Protein AF-A0A077M1V3-F1 (afdb_monomer)

Nearest PDB structures (foldseek):
  6vqs-assembly1_A-2  TM=7.796E-01  e=2.387E+00  Human immunodeficiency virus 1
  3hpg-assembly2_F  TM=4.812E-01  e=4.596E+00  Visna/maedi virus EV1 KV1772
  4pz9-assembly1_A  TM=3.158E-01  e=3.102E+00  Mycobacterium tuberculosis H37Rv
  4qih-assembly1_A  TM=3.398E-01  e=8.286E+00  Mycobacterium tuberculosis H37Rv

Foldseek 3Di:
DFDWDADPVGIDTDDDDDADPQVCLVPVVNCVVVVNDVPDHHDAPLRVVLVRVVVCLVVVPPAQEEEDEASNVVDPVSVVSCVVSNHHYDYHHDQQDWDQDPVGTDGNVVVVVPDDPVQWDFDFPDQDPVGTDTDTDRDDPPPPDDPDDDDDDDD

Solvent-accessible surface area (backbone atoms only — not comparable to full-atom values): 9740 Å² total; per-residue (Å²): 88,76,43,71,51,75,57,97,92,47,71,45,79,76,45,74,49,86,79,50,58,58,81,46,54,75,34,58,67,62,29,50,77,68,71,45,61,90,85,61,67,65,55,53,71,42,59,52,48,41,54,50,50,52,51,43,52,76,72,62,52,93,67,68,58,47,78,45,54,44,80,42,41,68,38,66,64,40,56,48,51,40,48,74,70,73,31,46,74,50,56,38,58,60,55,79,40,70,43,85,53,98,91,42,76,40,37,46,49,60,54,58,71,69,51,56,78,85,44,50,39,83,41,66,94,49,85,42,101,85,48,61,60,79,41,74,46,72,62,70,78,85,74,66,83,75,90,75,77,78,82,84,84,84,134

Mean predicted aligned error: 9.5 Å

Sequence (155 aa):
MYLTYATRAGHAFIDRALYLPKSWTDDRDRCAAAAVPATVQFATKPALAAAMITRAVQAGTPAAWVAGDEVYGADPTLRATIRAAGLGYVMQVAANRQVPCAAGRQRVDWLAAALPPQAWQHRSAGAGAKGPPPLLLGLDPAGAGTSTRPPRAGR

InterPro domains:
  IPR038721 Transposase IS701-like, DDE domain [PF13546] (3-100)
  IPR039365 Transposase IS701-like [PTHR33627] (10-99)

Radius of gyration: 20.61 Å; Cα contacts (8 Å, |Δi|>4): 176; chains: 1; bounding box: 49×49×64 Å

pLDDT: mean 83.16, std 19.83, range [31.8, 98.12]

Organism: NCBI:txid1194083

Structure (mmCIF, N/CA/C/O backbone):
data_AF-A0A077M1V3-F1
#
_entry.id   AF-A0A077M1V3-F1
#
loop_
_atom_site.group_PDB
_atom_site.id
_atom_site.type_symbol
_atom_site.label_atom_id
_atom_site.label_alt_id
_atom_site.label_comp_id
_atom_site.label_asym_id
_atom_site.label_entity_id
_atom_site.label_seq_id
_atom_site.pdbx_PDB_ins_code
_atom_site.Cartn_x
_atom_site.Cartn_y
_atom_site.Cartn_z
_atom_site.occupancy
_atom_site.B_iso_or_equiv
_atom_site.auth_seq_id
_atom_site.auth_comp_id
_atom_site.auth_asym_id
_atom_site.auth_atom_id
_atom_site.pdbx_PDB_model_num
ATOM 1 N N . MET A 1 1 ? -4.167 -8.228 8.374 1.00 93.06 1 MET A N 1
ATOM 2 C CA . MET A 1 1 ? -3.188 -7.233 7.891 1.00 93.06 1 MET A CA 1
ATOM 3 C C . MET A 1 1 ? -3.301 -5.982 8.734 1.00 93.06 1 MET A C 1
ATOM 5 O O . MET A 1 1 ? -4.386 -5.700 9.232 1.00 93.06 1 MET A O 1
ATOM 9 N N . TYR A 1 2 ? -2.193 -5.274 8.907 1.00 95.19 2 TYR A N 1
ATOM 10 C CA . TYR A 1 2 ? -2.097 -4.102 9.770 1.00 95.19 2 TYR A CA 1
ATOM 11 C C . TYR A 1 2 ? -1.542 -2.922 8.980 1.00 95.19 2 TYR A C 1
ATOM 13 O O . TYR A 1 2 ? -0.739 -3.125 8.069 1.00 95.19 2 TYR A O 1
ATOM 21 N N . LEU A 1 3 ? -1.968 -1.715 9.343 1.00 97.06 3 LEU A N 1
ATOM 22 C CA . LEU A 1 3 ? -1.345 -0.469 8.914 1.00 97.06 3 LEU A CA 1
ATOM 23 C C . LEU A 1 3 ? -0.632 0.132 10.119 1.00 97.06 3 LEU A C 1
ATOM 25 O O . LEU A 1 3 ? -1.230 0.334 11.178 1.00 97.06 3 LEU A O 1
ATOM 29 N N . THR A 1 4 ? 0.650 0.408 9.932 1.00 96.69 4 THR A N 1
ATOM 30 C CA . THR A 1 4 ? 1.524 0.941 10.971 1.00 96.69 4 THR A CA 1
ATOM 31 C C . THR A 1 4 ? 1.914 2.362 10.608 1.00 96.69 4 THR A C 1
ATOM 33 O O . THR A 1 4 ? 2.399 2.608 9.505 1.0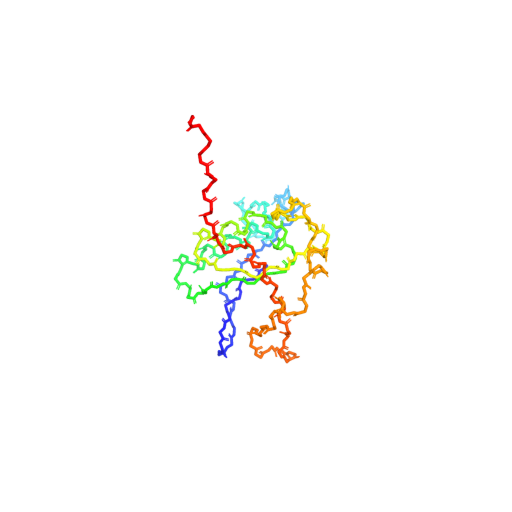0 96.69 4 THR A O 1
ATOM 36 N N . TYR A 1 5 ? 1.733 3.288 11.544 1.00 95.75 5 TYR A N 1
ATOM 37 C CA . TYR A 1 5 ? 2.271 4.636 11.444 1.00 95.75 5 TYR A CA 1
ATOM 38 C C . TYR A 1 5 ? 3.629 4.686 12.135 1.00 95.75 5 TYR A C 1
ATOM 40 O O . TYR A 1 5 ? 3.756 4.251 13.280 1.00 95.75 5 TYR A O 1
ATOM 48 N N . ALA A 1 6 ? 4.645 5.184 11.435 1.00 92.44 6 ALA A N 1
ATOM 49 C CA . ALA A 1 6 ? 6.018 5.234 11.919 1.00 92.44 6 ALA A CA 1
ATOM 50 C C . ALA A 1 6 ? 6.524 6.678 11.965 1.00 92.44 6 ALA A C 1
ATOM 52 O O . ALA A 1 6 ? 6.318 7.462 11.040 1.00 92.44 6 ALA A O 1
ATOM 53 N N . THR A 1 7 ? 7.219 7.009 13.047 1.00 89.69 7 THR A N 1
ATOM 54 C CA . THR A 1 7 ? 7.869 8.299 13.284 1.00 89.69 7 THR A CA 1
ATOM 55 C C . THR A 1 7 ? 9.275 8.067 13.835 1.00 89.69 7 THR A C 1
ATOM 57 O O . THR A 1 7 ? 9.669 6.937 14.122 1.00 89.69 7 THR A O 1
ATOM 60 N N . ARG A 1 8 ? 10.033 9.145 14.062 1.00 85.69 8 ARG A N 1
ATOM 61 C CA . ARG A 1 8 ? 11.330 9.052 14.752 1.00 85.69 8 ARG A CA 1
ATOM 62 C C . ARG A 1 8 ? 11.222 8.533 16.190 1.00 85.69 8 ARG A C 1
ATOM 64 O O . ARG A 1 8 ? 12.190 7.979 16.689 1.00 85.69 8 ARG A O 1
ATOM 71 N N . ALA A 1 9 ? 10.073 8.713 16.842 1.00 88.25 9 ALA A N 1
ATOM 72 C CA . ALA A 1 9 ? 9.856 8.284 18.222 1.00 88.25 9 ALA A CA 1
ATOM 73 C C . ALA A 1 9 ? 9.452 6.803 18.338 1.00 88.25 9 ALA A C 1
ATOM 75 O O . ALA A 1 9 ? 9.448 6.256 19.435 1.00 88.25 9 ALA A O 1
ATOM 76 N N . GLY A 1 10 ? 9.098 6.151 17.227 1.00 89.75 10 GLY A N 1
ATOM 77 C CA . GLY A 1 10 ? 8.625 4.772 17.227 1.00 89.75 10 GLY A CA 1
ATOM 78 C C . GLY A 1 10 ? 7.498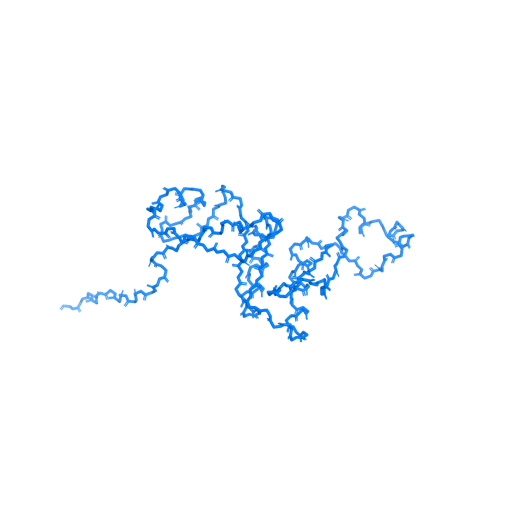 4.548 16.230 1.00 89.75 10 GLY A C 1
ATOM 79 O O . GLY A 1 10 ? 7.320 5.312 15.280 1.00 89.75 10 GLY A O 1
ATOM 80 N N . HIS A 1 11 ? 6.736 3.482 16.444 1.00 92.88 11 HIS A N 1
ATOM 81 C CA . 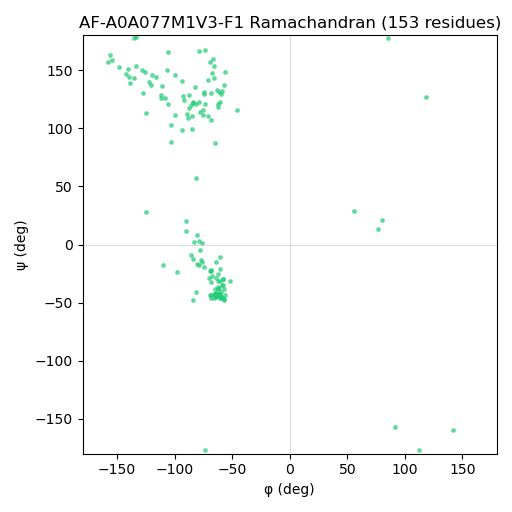HIS A 1 11 ? 5.673 3.059 15.543 1.00 92.88 11 HIS A CA 1
ATOM 82 C C . HIS A 1 11 ? 4.445 2.563 16.307 1.00 92.88 11 HIS A C 1
ATOM 84 O O . HIS A 1 11 ? 4.567 2.035 17.410 1.00 92.88 11 HIS A O 1
ATOM 90 N N . ALA A 1 12 ? 3.267 2.718 15.706 1.00 94.81 12 ALA A N 1
ATOM 91 C CA . ALA A 1 12 ? 1.997 2.277 16.274 1.00 94.81 12 ALA A CA 1
ATOM 92 C C . ALA A 1 12 ? 1.095 1.669 15.196 1.00 94.81 12 ALA A C 1
ATOM 94 O O . ALA A 1 12 ? 1.066 2.141 14.057 1.00 94.81 12 ALA A O 1
ATOM 95 N N . PHE A 1 13 ? 0.334 0.635 15.557 1.00 96.38 13 PHE A N 1
ATOM 96 C CA . PHE A 1 13 ? -0.739 0.125 14.706 1.00 96.38 13 PHE A CA 1
ATOM 97 C C . PHE A 1 13 ? -1.911 1.101 14.737 1.00 96.38 13 PHE A C 1
ATOM 99 O O . PHE A 1 13 ? -2.461 1.366 15.804 1.00 96.38 13 PHE A O 1
ATOM 106 N N . ILE A 1 14 ? -2.287 1.622 13.573 1.00 96.94 14 ILE A N 1
ATOM 107 C CA . ILE A 1 14 ? -3.363 2.616 13.448 1.00 96.94 14 ILE A CA 1
ATOM 108 C C . ILE A 1 14 ? -4.612 2.057 12.765 1.00 96.94 14 ILE A C 1
ATOM 110 O O . ILE A 1 14 ? -5.686 2.632 12.890 1.00 96.94 14 ILE A O 1
ATOM 114 N N . ASP A 1 15 ? -4.493 0.932 12.056 1.00 97.69 15 ASP A N 1
ATOM 115 C CA . ASP A 1 15 ? -5.630 0.258 11.428 1.00 97.69 15 ASP A CA 1
ATOM 116 C C . ASP A 1 15 ? -5.340 -1.246 11.260 1.00 97.69 15 ASP A C 1
ATOM 118 O O . ASP A 1 15 ? -4.184 -1.695 11.235 1.00 97.69 15 ASP A O 1
ATOM 122 N N . ARG A 1 16 ? -6.399 -2.042 11.112 1.00 96.56 16 ARG A N 1
ATOM 123 C CA . ARG A 1 16 ? -6.349 -3.475 10.817 1.00 96.56 16 ARG A CA 1
ATOM 124 C C . ARG A 1 16 ? -7.467 -3.878 9.858 1.00 96.56 16 ARG A C 1
ATOM 126 O O . ARG A 1 16 ? -8.594 -3.408 9.953 1.00 96.56 16 ARG A O 1
ATOM 133 N N . ALA A 1 17 ? -7.182 -4.851 9.005 1.00 95.44 17 ALA A N 1
ATOM 134 C CA . ALA A 1 17 ? -8.199 -5.548 8.224 1.00 95.44 17 ALA A CA 1
ATOM 135 C C . ALA A 1 17 ? -7.956 -7.057 8.259 1.00 95.44 17 ALA A C 1
ATOM 137 O O . ALA A 1 17 ? -6.810 -7.519 8.239 1.00 95.44 17 ALA A O 1
ATOM 138 N N . LEU A 1 18 ? -9.029 -7.843 8.307 1.00 94.38 18 LEU A N 1
ATOM 139 C CA . LEU A 1 18 ? -8.938 -9.289 8.153 1.00 94.38 18 LEU A CA 1
ATOM 140 C C . LEU A 1 18 ? -8.929 -9.616 6.659 1.00 94.38 18 LEU A C 1
ATOM 142 O O . LEU A 1 18 ? -9.853 -9.253 5.940 1.00 94.38 18 LEU A O 1
ATOM 146 N N . TYR A 1 19 ? -7.882 -10.295 6.195 1.00 94.75 19 TYR A N 1
ATOM 147 C CA . TYR A 1 19 ? -7.887 -10.871 4.855 1.00 94.75 19 TYR A CA 1
ATOM 148 C C . TYR A 1 19 ? -8.549 -12.243 4.930 1.00 94.75 19 TYR A C 1
ATOM 150 O O . TYR A 1 19 ? -8.053 -13.119 5.640 1.00 94.75 19 TYR A O 1
ATOM 158 N N . LEU A 1 20 ? -9.640 -12.418 4.190 1.00 96.19 20 LEU A N 1
ATOM 159 C CA . LEU A 1 20 ? -10.298 -13.704 4.008 1.00 96.19 20 LEU A CA 1
ATOM 160 C C . LEU A 1 20 ? -10.127 -14.141 2.552 1.00 96.19 20 LEU A C 1
ATOM 162 O O . LEU A 1 20 ? -10.455 -13.366 1.651 1.00 96.19 20 LEU A O 1
ATOM 166 N N . PRO A 1 21 ? -9.603 -15.351 2.292 1.00 94.75 21 PRO A N 1
ATOM 167 C CA . PRO A 1 21 ? -9.566 -15.883 0.940 1.00 94.75 21 PRO A CA 1
ATOM 168 C C . PRO A 1 21 ? -10.990 -16.162 0.449 1.00 94.75 21 PRO A C 1
ATOM 170 O O . PRO A 1 21 ? -11.911 -16.357 1.241 1.00 94.75 21 PRO A O 1
ATOM 173 N N . LYS A 1 22 ? -11.157 -16.240 -0.871 1.00 94.94 22 LYS A N 1
ATOM 174 C CA . LYS A 1 22 ? -12.471 -16.437 -1.490 1.00 94.94 22 LYS A CA 1
ATOM 175 C C . LYS A 1 22 ? -13.190 -17.703 -0.998 1.00 94.94 22 LYS A C 1
ATOM 177 O O . LYS A 1 22 ? -14.374 -17.654 -0.702 1.00 94.94 22 LYS A O 1
ATOM 182 N N . SER A 1 23 ? -12.448 -18.790 -0.781 1.00 95.75 23 SER A N 1
ATOM 183 C CA . SER A 1 23 ? -12.983 -20.041 -0.223 1.00 95.75 23 SER A CA 1
ATOM 184 C C . SER A 1 23 ? -13.595 -19.909 1.175 1.00 95.75 23 SER A C 1
ATOM 186 O O . SER A 1 23 ? -14.374 -20.766 1.567 1.00 95.75 23 SER A O 1
ATOM 188 N N . TRP A 1 24 ? -13.245 -18.868 1.937 1.00 96.06 24 TRP A N 1
ATOM 189 C CA . TRP A 1 24 ? -13.920 -18.553 3.196 1.00 96.06 24 TRP A CA 1
ATOM 190 C C . TRP A 1 24 ? -15.185 -17.740 2.958 1.00 96.06 24 TRP A C 1
ATOM 192 O O . TRP A 1 24 ? -16.223 -18.059 3.513 1.00 96.06 24 TRP A O 1
ATOM 202 N N . THR A 1 25 ? -15.110 -16.688 2.144 1.00 94.62 25 THR A N 1
ATOM 203 C CA . THR A 1 25 ? -16.257 -15.794 1.922 1.00 94.62 25 THR A CA 1
ATOM 204 C C . THR A 1 25 ? -17.388 -16.444 1.130 1.00 94.62 25 THR A C 1
ATOM 206 O O . THR A 1 25 ? -18.527 -15.995 1.252 1.00 94.62 25 THR A O 1
ATOM 209 N N . ASP A 1 26 ? -17.075 -17.482 0.350 1.00 95.62 26 ASP A N 1
ATOM 210 C CA . ASP A 1 26 ? -18.044 -18.305 -0.379 1.00 95.62 26 ASP A CA 1
ATOM 211 C C . ASP A 1 26 ? -18.729 -19.345 0.542 1.00 95.62 26 ASP A C 1
ATOM 213 O O . ASP A 1 26 ? -19.801 -19.841 0.209 1.00 95.62 26 ASP A O 1
ATOM 217 N N . ASP A 1 27 ? -18.164 -19.632 1.723 1.00 96.50 27 ASP A N 1
ATOM 218 C CA . ASP A 1 27 ? -18.735 -20.516 2.749 1.00 96.50 27 ASP A CA 1
ATOM 219 C C . ASP A 1 27 ? -19.336 -19.677 3.890 1.00 96.50 27 ASP A C 1
ATOM 221 O O . ASP A 1 27 ? -18.681 -19.310 4.876 1.00 96.50 27 ASP A O 1
ATOM 225 N N . ARG A 1 28 ? -20.612 -19.309 3.727 1.00 94.56 28 ARG A N 1
ATOM 226 C CA . ARG A 1 28 ? -21.282 -18.391 4.656 1.00 94.56 28 ARG A CA 1
ATOM 227 C C . ARG A 1 28 ? -21.519 -18.986 6.035 1.00 94.56 28 ARG A C 1
ATOM 229 O O . ARG A 1 28 ? -21.437 -18.229 7.004 1.00 94.56 28 ARG A O 1
ATOM 236 N N . ASP A 1 29 ? -21.741 -20.290 6.126 1.00 96.56 29 ASP A N 1
ATOM 237 C CA . ASP A 1 29 ? -21.954 -20.977 7.399 1.00 96.56 29 ASP A CA 1
ATOM 238 C C . ASP A 1 29 ? -20.661 -20.997 8.213 1.00 96.56 29 ASP A C 1
ATOM 240 O O . ASP A 1 29 ? -20.656 -20.639 9.395 1.00 96.56 29 ASP A O 1
ATOM 244 N N . ARG A 1 30 ? -19.525 -21.281 7.565 1.00 96.50 30 ARG A N 1
ATOM 245 C CA . ARG A 1 30 ? -18.205 -21.169 8.194 1.00 96.50 30 ARG A CA 1
ATOM 246 C C . ARG A 1 30 ? -17.891 -19.744 8.638 1.00 96.50 30 ARG A C 1
ATOM 248 O O . ARG A 1 30 ? -17.356 -19.545 9.730 1.00 96.50 30 ARG A O 1
ATOM 255 N N . CYS A 1 31 ? -18.207 -18.744 7.816 1.00 96.50 31 CYS A N 1
ATOM 256 C CA . CYS A 1 31 ? -18.054 -17.341 8.200 1.00 96.50 31 CYS A CA 1
ATOM 257 C C . CYS A 1 31 ? -18.899 -16.998 9.433 1.00 96.50 31 CYS A C 1
ATOM 259 O O . CYS A 1 31 ? -18.377 -16.383 10.362 1.00 96.50 31 CYS A O 1
ATOM 261 N N . ALA A 1 32 ? -20.168 -17.412 9.464 1.00 95.50 32 ALA A N 1
ATOM 262 C CA . ALA A 1 32 ? -21.061 -17.175 10.594 1.00 95.50 32 ALA A CA 1
ATOM 263 C C . ALA A 1 32 ? -20.551 -17.855 11.874 1.00 95.50 32 ALA A C 1
ATOM 265 O O . ALA A 1 32 ? -20.492 -17.209 12.920 1.00 95.50 32 ALA A O 1
ATOM 266 N N . ALA A 1 33 ? -20.0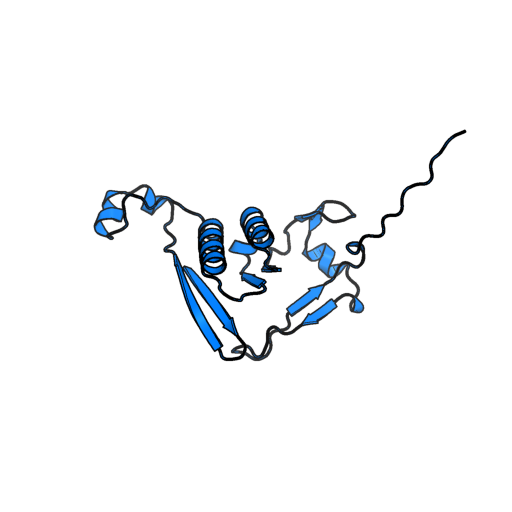83 -19.104 11.778 1.00 97.12 33 ALA A N 1
ATOM 267 C CA . ALA A 1 33 ? -19.474 -19.828 12.896 1.00 97.12 33 ALA A CA 1
ATOM 268 C C . ALA A 1 33 ? -18.219 -19.122 13.449 1.00 97.12 33 ALA A C 1
ATOM 270 O O . ALA A 1 33 ? -17.950 -19.176 14.646 1.00 97.12 33 ALA A O 1
ATOM 271 N N . ALA A 1 34 ? -17.474 -18.415 12.595 1.00 96.00 34 ALA A N 1
ATOM 272 C CA . ALA A 1 34 ? -16.326 -17.592 12.978 1.00 96.00 34 ALA A CA 1
ATOM 273 C C . ALA A 1 34 ? -16.688 -16.126 13.307 1.00 96.00 34 ALA A C 1
ATOM 275 O O . ALA A 1 34 ? -15.791 -15.285 13.397 1.00 96.00 34 ALA A O 1
ATOM 276 N N . ALA A 1 35 ? -17.979 -15.802 13.454 1.00 95.88 35 ALA A N 1
ATOM 277 C CA . ALA A 1 35 ? -18.497 -14.455 13.708 1.00 95.88 35 ALA A CA 1
ATOM 278 C C . ALA A 1 35 ? -18.076 -13.396 12.663 1.00 95.88 35 ALA A C 1
ATOM 280 O O . ALA A 1 35 ? -17.972 -12.203 12.962 1.00 95.88 35 ALA A O 1
ATOM 281 N N . VAL A 1 36 ? -17.846 -13.813 11.416 1.00 95.50 36 VAL A N 1
ATOM 282 C CA . VAL A 1 36 ? -17.581 -12.908 10.292 1.00 95.50 36 VAL A CA 1
ATOM 283 C C . VAL A 1 36 ? -18.910 -12.314 9.802 1.00 95.50 36 VAL A C 1
ATOM 285 O O . VAL A 1 36 ? -19.790 -13.072 9.383 1.00 95.50 36 VAL A O 1
ATOM 288 N N . PRO A 1 37 ? -19.068 -10.975 9.777 1.00 94.75 37 PRO A N 1
ATOM 289 C CA . PRO A 1 37 ? -20.310 -10.344 9.337 1.00 94.75 37 PRO A CA 1
ATOM 290 C C . PRO A 1 37 ? -20.741 -10.750 7.917 1.00 94.75 37 PRO A C 1
ATOM 292 O O . PRO A 1 37 ? -19.912 -10.976 7.030 1.00 94.75 37 PRO A O 1
ATOM 295 N N . ALA A 1 38 ? -22.057 -10.787 7.680 1.00 93.44 38 ALA A N 1
ATOM 296 C CA . ALA A 1 38 ? -22.663 -11.085 6.373 1.00 93.44 38 ALA A CA 1
ATOM 297 C C . ALA A 1 38 ? -22.215 -10.124 5.259 1.00 93.44 38 ALA A C 1
ATOM 299 O O . ALA A 1 38 ? -22.122 -10.509 4.098 1.00 93.44 38 ALA A O 1
ATOM 300 N N . THR A 1 39 ? -21.889 -8.887 5.627 1.00 93.44 39 THR A N 1
ATOM 301 C CA . THR A 1 39 ? -21.448 -7.830 4.712 1.00 93.44 39 THR A CA 1
ATOM 302 C C . THR A 1 39 ? -19.998 -7.980 4.253 1.00 93.44 39 THR A C 1
ATOM 304 O O . THR A 1 39 ? -19.593 -7.314 3.302 1.00 93.44 39 THR A O 1
ATOM 307 N N . VAL A 1 40 ? -19.197 -8.837 4.900 1.00 93.88 40 VAL A N 1
ATOM 308 C CA . VAL A 1 40 ? -17.805 -9.059 4.499 1.00 93.88 40 VAL A CA 1
ATOM 309 C C . VAL A 1 40 ? -17.771 -9.911 3.234 1.00 93.88 40 VAL A C 1
ATOM 311 O O . VAL A 1 40 ? -18.155 -11.083 3.248 1.00 93.88 40 VAL A O 1
ATOM 314 N N . GLN A 1 41 ? -17.271 -9.307 2.159 1.00 94.38 41 GLN A N 1
ATOM 315 C CA . GLN A 1 41 ? -17.004 -9.943 0.872 1.00 94.38 41 GLN A CA 1
ATOM 316 C C . GLN A 1 41 ? -15.500 -10.151 0.667 1.00 94.38 41 GLN A C 1
ATOM 318 O O . GLN A 1 41 ? -14.670 -9.576 1.377 1.00 94.38 41 GLN A O 1
ATOM 323 N N . PHE A 1 42 ? -15.144 -10.972 -0.323 1.00 96.50 42 PHE A N 1
ATOM 324 C CA . PHE A 1 42 ? -13.750 -11.144 -0.716 1.00 96.50 42 PHE A CA 1
ATOM 325 C C . PHE A 1 42 ? -13.137 -9.803 -1.137 1.00 96.50 42 PHE A C 1
ATOM 327 O O . PHE A 1 42 ? -13.684 -9.089 -1.975 1.00 96.50 42 PHE A O 1
ATOM 334 N N . ALA A 1 43 ? -11.956 -9.507 -0.602 1.00 96.62 43 ALA A N 1
ATOM 335 C CA . ALA A 1 43 ? -11.144 -8.372 -1.006 1.00 96.62 43 ALA A CA 1
ATOM 336 C C . ALA A 1 43 ? -9.674 -8.789 -1.066 1.00 96.62 43 ALA A C 1
ATOM 338 O O . ALA A 1 43 ? -9.168 -9.506 -0.197 1.00 96.62 43 ALA A O 1
ATOM 339 N N . THR A 1 44 ? -8.966 -8.323 -2.093 1.00 96.25 44 THR A N 1
ATOM 340 C CA . THR A 1 44 ? -7.526 -8.563 -2.214 1.00 96.25 44 THR A CA 1
ATOM 341 C C . THR A 1 44 ? -6.764 -7.776 -1.144 1.00 96.25 44 THR A C 1
ATOM 343 O O . THR A 1 44 ? -7.237 -6.753 -0.644 1.00 96.25 44 THR A O 1
ATOM 346 N N . LYS A 1 45 ? -5.546 -8.215 -0.800 1.00 95.31 45 LYS A N 1
ATOM 347 C CA . LYS A 1 45 ? -4.689 -7.471 0.140 1.00 95.31 45 LYS A CA 1
ATOM 348 C C . LYS A 1 45 ? -4.443 -6.017 -0.310 1.00 95.31 45 LYS A C 1
ATOM 350 O O . LYS A 1 45 ? -4.576 -5.138 0.539 1.00 95.31 45 LYS A O 1
ATOM 355 N N . PRO A 1 46 ? -4.163 -5.714 -1.597 1.00 96.81 46 PRO A N 1
ATOM 356 C CA . PRO A 1 46 ? -4.049 -4.327 -2.051 1.00 96.81 46 PRO A CA 1
ATOM 357 C C . PRO A 1 46 ? -5.339 -3.515 -1.908 1.00 96.81 46 PRO A C 1
ATOM 359 O O . PRO A 1 46 ? -5.271 -2.360 -1.497 1.00 96.81 46 PRO A O 1
ATOM 362 N N . ALA A 1 47 ? -6.509 -4.109 -2.170 1.00 97.25 47 ALA A N 1
ATOM 363 C CA . ALA A 1 47 ? -7.790 -3.421 -1.990 1.00 97.25 47 ALA A CA 1
ATOM 364 C C . ALA A 1 47 ? -8.049 -3.078 -0.513 1.00 97.25 47 ALA A C 1
ATOM 366 O O . ALA A 1 47 ? -8.447 -1.959 -0.187 1.00 97.25 47 ALA A O 1
ATOM 367 N N . LEU A 1 48 ? -7.753 -4.012 0.395 1.00 97.44 48 LEU A N 1
ATOM 368 C CA . LEU A 1 48 ? -7.831 -3.767 1.834 1.00 97.44 48 LEU A CA 1
ATOM 369 C C . LEU A 1 48 ? -6.825 -2.694 2.286 1.00 97.44 48 LEU A C 1
ATOM 371 O O . LEU A 1 48 ? -7.195 -1.814 3.060 1.00 97.44 48 LEU A O 1
ATOM 375 N N . ALA A 1 49 ? -5.588 -2.717 1.775 1.00 97.44 49 ALA A N 1
ATOM 376 C CA . ALA A 1 49 ? -4.587 -1.684 2.061 1.00 97.44 49 ALA A CA 1
ATOM 377 C C . ALA A 1 49 ? -5.052 -0.299 1.598 1.00 97.44 49 ALA A C 1
ATOM 379 O O . ALA A 1 49 ? -4.950 0.657 2.363 1.00 97.44 49 ALA A O 1
ATOM 380 N N . ALA A 1 50 ? -5.601 -0.196 0.383 1.00 97.81 50 ALA A N 1
ATOM 381 C CA . ALA A 1 50 ? -6.139 1.050 -0.151 1.00 97.81 50 ALA A CA 1
ATOM 382 C C . ALA A 1 50 ? -7.221 1.619 0.777 1.00 97.81 50 ALA A C 1
ATOM 384 O O . ALA A 1 50 ? -7.136 2.777 1.176 1.00 97.81 50 ALA A O 1
ATOM 385 N N . ALA A 1 51 ? -8.173 0.783 1.207 1.00 97.56 51 ALA A N 1
ATOM 386 C CA . ALA A 1 51 ? -9.227 1.196 2.128 1.00 97.56 51 ALA A CA 1
ATOM 387 C C . ALA A 1 51 ? -8.681 1.663 3.491 1.00 97.56 51 ALA A C 1
ATOM 389 O O . ALA A 1 51 ? -9.142 2.672 4.020 1.00 97.56 51 ALA A O 1
ATOM 390 N N . MET A 1 52 ? -7.696 0.956 4.055 1.00 98.12 52 MET A N 1
ATOM 391 C CA . MET A 1 52 ? -7.054 1.337 5.322 1.00 98.12 52 MET A CA 1
ATOM 392 C C . MET A 1 52 ? -6.307 2.672 5.207 1.00 98.12 52 MET A C 1
ATOM 394 O O . MET A 1 52 ? -6.442 3.534 6.071 1.00 98.12 52 MET A O 1
ATOM 398 N N . ILE A 1 53 ? -5.556 2.879 4.121 1.00 97.81 53 ILE A N 1
ATOM 399 C CA . ILE A 1 53 ? -4.835 4.136 3.867 1.00 97.81 53 ILE A CA 1
ATOM 400 C C . ILE A 1 53 ? -5.822 5.292 3.698 1.00 97.81 53 ILE A C 1
ATOM 402 O O . ILE A 1 53 ? -5.634 6.343 4.305 1.00 97.81 53 ILE A O 1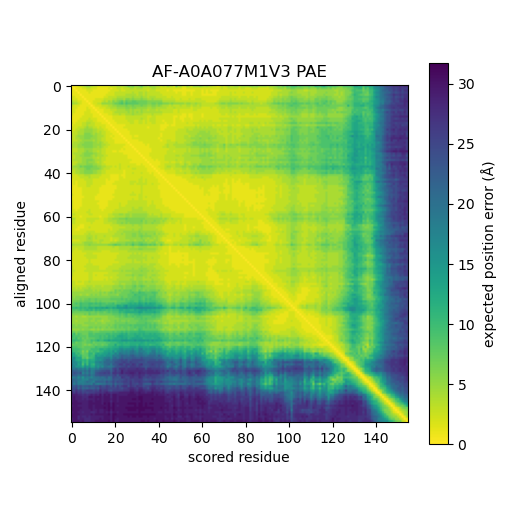
ATOM 406 N N . THR A 1 54 ? -6.898 5.100 2.929 1.00 97.81 54 THR A N 1
ATOM 407 C CA . THR A 1 54 ? -7.940 6.121 2.761 1.00 97.81 54 THR A CA 1
ATOM 408 C C . THR A 1 54 ? -8.547 6.524 4.102 1.00 97.81 54 THR A C 1
ATOM 410 O O . THR A 1 54 ? -8.636 7.719 4.376 1.00 97.81 54 THR A O 1
ATOM 413 N N . ARG A 1 55 ? -8.892 5.560 4.969 1.00 98.06 55 ARG A N 1
ATOM 414 C CA . ARG A 1 55 ? -9.406 5.865 6.314 1.00 98.06 55 ARG A CA 1
ATOM 415 C C . ARG A 1 55 ? -8.393 6.629 7.161 1.00 98.06 55 ARG A C 1
ATOM 417 O O . ARG A 1 55 ? -8.764 7.610 7.795 1.00 98.06 55 ARG A O 1
ATOM 424 N N . ALA A 1 56 ? -7.124 6.220 7.150 1.00 97.69 56 ALA A N 1
ATOM 425 C CA . ALA A 1 56 ? -6.074 6.897 7.909 1.00 97.69 56 ALA A CA 1
ATOM 426 C C . ALA A 1 56 ? -5.889 8.359 7.467 1.00 97.69 56 ALA A C 1
ATOM 428 O O . ALA A 1 56 ? -5.772 9.248 8.314 1.00 97.69 56 ALA A O 1
ATOM 429 N N . VAL A 1 57 ? -5.911 8.619 6.156 1.00 97.31 57 VAL A N 1
ATOM 430 C CA . VAL A 1 57 ? -5.825 9.977 5.596 1.00 97.31 57 VAL A CA 1
ATOM 431 C C . VAL A 1 57 ? -7.056 10.802 5.963 1.00 97.31 57 VAL A C 1
ATOM 433 O O . VAL A 1 57 ? -6.916 11.929 6.427 1.00 97.31 57 VAL A O 1
ATOM 436 N N . GLN A 1 58 ? -8.258 10.237 5.825 1.00 97.50 58 GLN A N 1
ATOM 437 C CA . GLN A 1 58 ? -9.508 10.906 6.207 1.00 97.50 58 GLN A CA 1
ATOM 438 C C . GLN A 1 58 ? -9.571 11.226 7.706 1.00 97.50 58 GLN A C 1
ATOM 440 O O . GLN A 1 58 ? -10.142 12.242 8.089 1.00 97.50 58 GLN A O 1
ATOM 445 N N . ALA A 1 59 ? -8.949 10.398 8.547 1.00 97.31 59 ALA A N 1
ATOM 446 C CA . ALA A 1 59 ? -8.806 10.642 9.979 1.00 97.31 59 ALA A CA 1
ATOM 447 C C . ALA A 1 59 ? -7.727 11.692 10.326 1.00 97.31 59 ALA A C 1
ATOM 449 O O . ALA A 1 59 ? -7.491 11.952 11.503 1.00 97.31 59 ALA A O 1
ATOM 450 N N . GLY A 1 60 ? -7.056 12.288 9.333 1.00 97.00 60 GLY A N 1
ATOM 451 C CA . GLY A 1 60 ? -6.048 13.328 9.545 1.00 97.00 60 GLY A CA 1
ATOM 452 C C . GLY A 1 60 ? -4.675 12.799 9.963 1.00 97.00 60 GLY A C 1
ATOM 453 O O . GLY A 1 60 ? -3.892 13.547 10.546 1.00 97.00 60 GLY A O 1
ATOM 454 N N . THR A 1 61 ? -4.360 11.526 9.690 1.00 96.50 61 THR A N 1
ATOM 455 C CA . THR A 1 61 ? -3.036 10.969 10.015 1.00 96.50 61 THR A CA 1
ATOM 456 C C . THR A 1 61 ? -1.945 11.751 9.269 1.00 96.50 61 THR A C 1
ATOM 458 O O . THR A 1 61 ? -1.968 11.771 8.036 1.00 96.50 61 THR A O 1
ATOM 461 N N . PRO A 1 62 ? -0.956 12.352 9.963 1.00 95.19 62 PRO A N 1
ATOM 462 C CA . PRO A 1 62 ? 0.038 13.230 9.344 1.00 95.19 62 PRO A CA 1
ATOM 463 C C . PRO A 1 62 ? 1.180 12.443 8.674 1.00 95.19 62 PRO A C 1
ATOM 465 O O . PRO A 1 62 ? 2.355 12.605 8.999 1.00 95.19 62 PRO A O 1
ATOM 468 N N . ALA A 1 63 ? 0.839 11.565 7.731 1.00 93.69 63 ALA A N 1
ATOM 469 C CA . ALA A 1 63 ? 1.798 10.808 6.932 1.00 93.69 63 ALA A CA 1
ATOM 470 C C . ALA A 1 63 ? 2.110 11.532 5.614 1.00 93.69 63 ALA A C 1
ATOM 472 O O . ALA A 1 63 ? 1.216 12.066 4.970 1.00 93.69 63 ALA A O 1
ATOM 473 N N . ALA A 1 64 ? 3.375 11.505 5.184 1.00 92.50 64 ALA A N 1
ATOM 474 C CA . ALA A 1 64 ? 3.792 12.044 3.884 1.00 92.50 64 ALA A CA 1
ATOM 475 C C . ALA A 1 64 ? 3.927 10.960 2.800 1.00 92.50 64 ALA A C 1
ATOM 477 O O . ALA A 1 64 ? 3.864 11.248 1.605 1.00 92.50 64 ALA A O 1
ATOM 478 N N . TRP A 1 65 ? 4.145 9.705 3.201 1.00 94.88 65 TRP A N 1
ATOM 479 C CA . TRP A 1 65 ? 4.331 8.587 2.283 1.00 94.88 65 TRP A CA 1
ATOM 480 C C . TRP A 1 65 ? 3.974 7.247 2.931 1.00 94.88 65 TRP A C 1
ATOM 482 O O . TRP A 1 65 ? 3.898 7.135 4.154 1.00 94.88 65 TRP A O 1
ATOM 492 N N . VAL A 1 66 ? 3.775 6.226 2.095 1.00 94.69 66 VAL A N 1
ATOM 493 C CA . VAL A 1 66 ? 3.483 4.843 2.509 1.00 94.69 66 VAL A CA 1
ATOM 494 C C . VAL A 1 66 ? 4.533 3.887 1.944 1.00 94.69 66 VAL A C 1
ATOM 496 O O . VAL A 1 66 ? 4.920 4.018 0.782 1.00 94.69 66 VAL A O 1
ATOM 499 N N . ALA A 1 67 ? 4.970 2.905 2.736 1.00 93.75 67 ALA A N 1
ATOM 500 C CA . ALA A 1 67 ? 5.760 1.776 2.245 1.00 93.75 67 ALA A CA 1
ATOM 501 C C . ALA A 1 67 ? 4.958 0.474 2.191 1.00 93.75 67 ALA A C 1
ATOM 503 O O . ALA A 1 67 ? 4.070 0.251 3.014 1.00 93.75 67 ALA A O 1
ATOM 504 N N . GLY A 1 68 ? 5.310 -0.400 1.250 1.00 91.81 68 GLY A N 1
ATOM 505 C CA . GLY A 1 68 ? 4.734 -1.737 1.134 1.00 91.81 68 GLY A CA 1
ATOM 506 C C . GLY A 1 68 ? 5.630 -2.709 0.369 1.00 91.81 68 GLY A C 1
ATOM 507 O O . GLY A 1 68 ? 6.494 -2.316 -0.417 1.00 91.81 68 GLY A O 1
ATOM 508 N N . ASP A 1 69 ? 5.420 -3.996 0.633 1.00 90.88 69 ASP A N 1
ATOM 509 C CA . ASP A 1 69 ? 6.105 -5.094 -0.046 1.00 90.88 69 ASP A CA 1
ATOM 510 C C . ASP A 1 69 ? 5.606 -5.314 -1.491 1.00 90.88 69 ASP A C 1
ATOM 512 O O . ASP A 1 69 ? 4.755 -4.587 -2.018 1.00 90.88 69 ASP A O 1
ATOM 516 N N . GLU A 1 70 ? 6.152 -6.344 -2.136 1.00 89.19 70 GLU A N 1
ATOM 517 C CA . GLU A 1 70 ? 5.880 -6.689 -3.531 1.00 89.19 70 GLU A CA 1
ATOM 518 C C . GLU A 1 70 ? 4.401 -6.966 -3.831 1.00 89.19 70 GLU A C 1
ATOM 520 O O . GLU A 1 70 ? 3.913 -6.596 -4.905 1.00 89.19 70 GLU A O 1
ATOM 525 N N . VAL A 1 71 ? 3.663 -7.558 -2.883 1.00 89.56 71 VAL A N 1
ATOM 526 C CA . VAL A 1 71 ? 2.234 -7.869 -3.057 1.00 89.56 71 VAL A CA 1
ATOM 527 C C . VAL A 1 71 ? 1.441 -6.587 -3.288 1.00 89.56 71 VAL A C 1
ATOM 529 O O . VAL A 1 71 ? 0.517 -6.563 -4.102 1.00 89.56 71 VAL A O 1
ATOM 532 N N . TYR A 1 72 ? 1.817 -5.511 -2.601 1.00 91.12 72 TYR A N 1
ATOM 533 C CA . TYR A 1 72 ? 1.197 -4.198 -2.749 1.00 91.12 72 TYR A CA 1
ATOM 534 C C . TYR A 1 72 ? 1.747 -3.447 -3.962 1.00 91.12 72 TYR A C 1
ATOM 536 O O . TYR A 1 72 ? 0.988 -2.826 -4.709 1.00 91.12 72 TYR A O 1
ATOM 544 N N . GLY A 1 73 ? 3.056 -3.526 -4.205 1.00 88.62 73 GLY A N 1
ATOM 545 C CA . GLY A 1 73 ? 3.685 -2.794 -5.298 1.00 88.62 73 GLY A CA 1
ATOM 546 C C . GLY A 1 73 ? 3.303 -3.272 -6.692 1.00 88.62 73 GLY A C 1
ATOM 547 O O . GLY A 1 73 ? 3.359 -2.476 -7.632 1.00 88.62 73 GLY A O 1
ATOM 548 N N . ALA A 1 74 ? 2.836 -4.511 -6.848 1.00 87.12 74 ALA A N 1
ATOM 549 C CA . ALA A 1 74 ? 2.314 -5.015 -8.118 1.00 87.12 74 ALA A CA 1
ATOM 550 C C . ALA A 1 74 ? 0.980 -4.360 -8.539 1.00 87.12 74 ALA A C 1
ATOM 552 O O . ALA A 1 74 ? 0.674 -4.315 -9.740 1.00 87.12 74 ALA A O 1
ATOM 553 N N . ASP A 1 75 ? 0.217 -3.801 -7.596 1.00 92.88 75 ASP A N 1
ATOM 554 C CA . ASP A 1 75 ? -1.151 -3.329 -7.818 1.00 92.88 75 ASP A CA 1
ATOM 555 C C . ASP A 1 75 ? -1.195 -1.853 -8.284 1.00 92.88 75 ASP A C 1
ATOM 557 O O . ASP A 1 75 ? -0.802 -0.944 -7.546 1.00 92.88 75 ASP A O 1
ATOM 561 N N . PRO A 1 76 ? -1.611 -1.564 -9.534 1.00 91.44 76 PRO A N 1
ATOM 562 C CA . PRO A 1 76 ? -1.661 -0.194 -10.045 1.00 91.44 76 PRO A CA 1
ATOM 563 C C . PRO A 1 76 ? -2.756 0.659 -9.398 1.00 91.44 76 PRO A C 1
ATOM 565 O O . PRO A 1 76 ? -2.570 1.874 -9.297 1.00 91.44 76 PRO A O 1
ATOM 568 N N . THR A 1 77 ? -3.852 0.043 -8.954 1.00 94.75 77 THR A N 1
ATOM 569 C CA . THR A 1 77 ? -4.985 0.730 -8.331 1.00 94.75 77 THR A CA 1
ATOM 570 C C . THR A 1 77 ? -4.576 1.283 -6.976 1.00 94.75 77 THR A C 1
ATOM 572 O O . THR A 1 77 ? -4.764 2.469 -6.731 1.00 94.75 77 THR A O 1
ATOM 575 N N . LEU A 1 78 ? -3.896 0.487 -6.149 1.00 95.69 78 LEU A N 1
ATOM 576 C CA . LEU A 1 78 ? -3.348 0.929 -4.870 1.00 95.69 78 LEU A CA 1
ATOM 577 C C . LEU A 1 78 ? -2.400 2.120 -5.051 1.00 95.69 78 LEU A C 1
ATOM 579 O O . LEU A 1 78 ? -2.536 3.128 -4.359 1.00 95.69 78 LEU A O 1
ATOM 583 N N . ARG A 1 79 ? -1.476 2.056 -6.021 1.00 93.50 79 ARG A N 1
ATOM 584 C CA . ARG A 1 79 ? -0.572 3.188 -6.303 1.00 93.50 79 ARG A CA 1
ATOM 585 C C . ARG A 1 79 ? -1.334 4.439 -6.749 1.00 93.50 79 ARG A C 1
ATOM 587 O O . ARG A 1 79 ? -0.924 5.547 -6.413 1.00 93.50 79 ARG A O 1
ATOM 594 N N . ALA A 1 80 ? -2.418 4.284 -7.510 1.00 94.69 80 ALA A N 1
ATOM 595 C CA . ALA A 1 80 ? -3.275 5.401 -7.898 1.00 94.69 80 ALA A CA 1
ATOM 596 C C . ALA A 1 80 ? -4.032 5.988 -6.698 1.00 94.69 80 ALA A C 1
ATOM 598 O O . ALA A 1 80 ? -4.041 7.207 -6.547 1.00 94.69 80 ALA A O 1
ATOM 599 N N . THR A 1 81 ? -4.579 5.150 -5.813 1.00 97.00 81 THR A N 1
ATOM 600 C CA . THR A 1 81 ? -5.253 5.584 -4.580 1.00 97.00 81 THR A CA 1
ATOM 601 C C . THR A 1 81 ? -4.318 6.380 -3.675 1.00 97.00 81 THR A C 1
ATOM 603 O O . THR A 1 81 ? -4.705 7.440 -3.194 1.00 97.00 81 THR A O 1
ATOM 606 N N . ILE A 1 82 ? -3.076 5.922 -3.483 1.00 96.81 82 ILE A N 1
ATOM 607 C CA . ILE A 1 82 ? -2.098 6.632 -2.646 1.00 96.81 82 ILE A CA 1
ATOM 608 C C . ILE A 1 82 ? -1.786 8.019 -3.230 1.00 96.81 82 ILE A C 1
ATOM 610 O O . ILE A 1 82 ? -1.812 9.008 -2.500 1.00 96.81 82 ILE A O 1
ATOM 614 N N . ARG A 1 83 ? -1.581 8.120 -4.553 1.00 95.69 83 ARG A N 1
ATOM 615 C CA . ARG A 1 83 ? -1.370 9.421 -5.217 1.00 95.69 83 ARG A CA 1
ATOM 616 C C . ARG A 1 83 ? -2.589 10.333 -5.119 1.00 95.69 83 ARG A C 1
ATOM 618 O O . ARG A 1 83 ? -2.427 11.520 -4.867 1.00 95.69 83 ARG A O 1
ATOM 625 N N . ALA A 1 84 ? -3.792 9.792 -5.308 1.00 96.38 84 ALA A N 1
ATOM 626 C CA . ALA A 1 84 ? -5.035 10.555 -5.193 1.00 96.38 84 ALA A CA 1
ATOM 627 C C . ALA A 1 84 ? -5.259 11.085 -3.766 1.00 96.38 84 ALA A C 1
ATOM 629 O O . ALA A 1 84 ? -5.845 12.147 -3.593 1.00 96.38 84 ALA A O 1
ATOM 630 N N . ALA A 1 85 ? -4.742 10.381 -2.757 1.00 95.44 85 ALA A N 1
ATOM 631 C CA . ALA A 1 85 ? -4.730 10.826 -1.367 1.00 95.44 85 ALA A CA 1
ATOM 632 C C . ALA A 1 85 ? -3.624 11.859 -1.051 1.00 95.44 85 ALA A C 1
ATOM 634 O O . ALA A 1 85 ? -3.473 12.245 0.104 1.00 95.44 85 ALA A O 1
ATOM 635 N N . GLY A 1 86 ? -2.837 12.295 -2.044 1.00 94.81 86 GLY A N 1
ATOM 636 C CA . GLY A 1 86 ? -1.761 13.277 -1.867 1.00 94.81 86 GLY A CA 1
ATOM 637 C C . GLY A 1 86 ? -0.489 12.722 -1.221 1.00 94.81 86 GLY A C 1
ATOM 638 O O . GLY A 1 86 ? 0.368 13.493 -0.799 1.00 94.81 86 GLY A O 1
ATOM 639 N N . LEU A 1 87 ? -0.349 11.397 -1.138 1.00 95.94 87 LEU A N 1
ATOM 640 C CA . LEU A 1 87 ? 0.781 10.738 -0.489 1.00 95.94 87 LEU A CA 1
ATOM 641 C C . LEU A 1 87 ? 1.832 10.266 -1.504 1.00 95.94 87 LEU A C 1
ATOM 643 O O . LEU A 1 87 ? 1.511 9.796 -2.601 1.00 95.94 87 LEU A O 1
ATOM 647 N N . GLY A 1 88 ? 3.104 10.310 -1.101 1.00 94.38 88 GLY A N 1
ATOM 648 C CA . GLY A 1 88 ? 4.173 9.564 -1.767 1.00 94.38 88 GLY A CA 1
ATOM 649 C C . GLY A 1 88 ? 4.103 8.062 -1.461 1.00 94.38 88 GLY A C 1
ATOM 650 O O . GLY A 1 88 ? 3.407 7.624 -0.543 1.00 94.38 88 GLY A O 1
ATOM 651 N N . TYR A 1 89 ? 4.855 7.239 -2.194 1.00 93.12 89 TYR A N 1
ATOM 652 C CA . TYR A 1 89 ? 5.013 5.829 -1.831 1.00 93.12 89 TYR A CA 1
ATOM 653 C C . TYR A 1 89 ? 6.372 5.249 -2.203 1.00 93.12 89 TYR A C 1
ATOM 655 O O . TYR A 1 89 ? 6.992 5.652 -3.185 1.00 93.12 89 TYR A O 1
ATOM 663 N N . VAL A 1 90 ? 6.775 4.231 -1.445 1.00 91.19 90 VAL A N 1
ATOM 664 C CA . VAL A 1 90 ? 7.904 3.348 -1.742 1.00 91.19 90 VAL A CA 1
ATOM 665 C C . VAL A 1 90 ? 7.378 1.919 -1.740 1.00 91.19 90 VAL A C 1
ATOM 667 O O . VAL A 1 90 ? 6.951 1.411 -0.711 1.00 91.19 90 VAL A O 1
ATOM 670 N N . MET A 1 91 ? 7.370 1.268 -2.896 1.00 90.06 91 MET A N 1
ATOM 671 C CA . MET A 1 91 ? 6.800 -0.070 -3.034 1.00 90.06 91 MET A CA 1
ATOM 672 C C . MET A 1 91 ? 7.818 -0.993 -3.676 1.00 90.06 91 MET A C 1
ATOM 674 O O . MET A 1 91 ? 8.377 -0.657 -4.722 1.00 90.06 91 MET A O 1
ATOM 678 N N . GLN A 1 92 ? 8.035 -2.158 -3.073 1.00 89.81 92 GLN A N 1
ATOM 679 C CA . GLN A 1 92 ? 8.806 -3.206 -3.727 1.00 89.81 92 GLN A CA 1
ATOM 680 C C . GLN A 1 92 ? 8.038 -3.709 -4.955 1.00 89.81 92 GLN A C 1
ATOM 682 O O . GLN A 1 92 ? 6.815 -3.794 -4.947 1.00 89.81 92 GLN A O 1
ATOM 687 N N . VAL A 1 93 ? 8.747 -4.040 -6.029 1.00 90.12 93 VAL A N 1
ATOM 688 C CA . VAL A 1 93 ? 8.171 -4.633 -7.241 1.00 90.12 93 VAL A CA 1
ATOM 689 C C . VAL A 1 93 ? 9.020 -5.819 -7.674 1.00 90.12 93 VAL A C 1
ATOM 691 O O . VAL A 1 93 ? 10.221 -5.845 -7.408 1.00 90.12 93 VAL A O 1
ATOM 694 N N . ALA A 1 94 ? 8.407 -6.776 -8.371 1.00 89.94 94 ALA A N 1
ATOM 695 C CA . ALA A 1 94 ? 9.133 -7.880 -8.984 1.00 89.94 94 ALA A CA 1
ATOM 696 C C . ALA A 1 94 ? 10.211 -7.3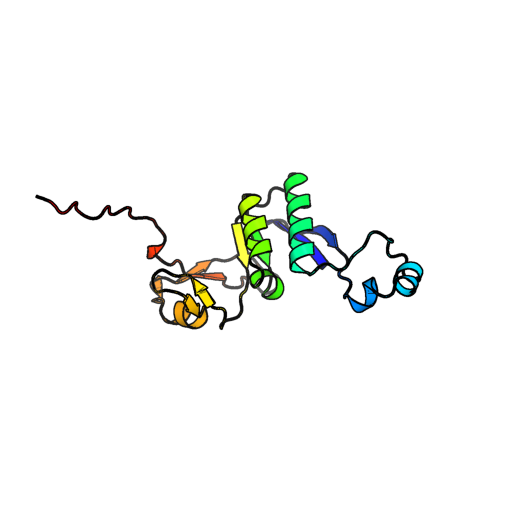44 -9.939 1.00 89.94 94 ALA A C 1
ATOM 698 O O . ALA A 1 94 ? 9.943 -6.444 -10.738 1.00 89.94 94 ALA A O 1
ATOM 699 N N . ALA A 1 95 ? 11.409 -7.928 -9.918 1.00 90.00 95 ALA A N 1
ATOM 700 C CA . ALA A 1 95 ? 12.518 -7.518 -10.785 1.00 90.00 95 ALA A CA 1
ATOM 701 C C . ALA A 1 95 ? 12.161 -7.596 -12.286 1.00 90.00 95 ALA A C 1
ATOM 703 O O . ALA A 1 95 ? 12.535 -6.735 -13.080 1.00 90.00 95 ALA A O 1
ATOM 704 N N . ASN A 1 96 ? 11.355 -8.591 -12.664 1.00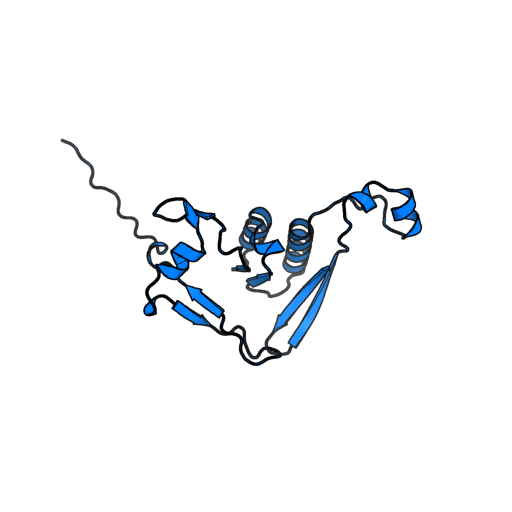 92.19 96 ASN A N 1
ATOM 705 C CA . ASN A 1 96 ? 10.863 -8.791 -14.027 1.00 92.19 96 ASN A CA 1
ATOM 706 C C . ASN A 1 96 ? 9.619 -7.948 -14.373 1.00 92.19 96 ASN A C 1
ATOM 708 O O . ASN A 1 96 ? 9.079 -8.076 -15.477 1.00 92.19 96 ASN A O 1
ATOM 712 N N . ARG A 1 97 ? 9.129 -7.102 -13.454 1.00 90.25 97 ARG A N 1
ATOM 713 C CA . ARG A 1 97 ? 7.975 -6.238 -13.706 1.00 90.25 97 ARG A CA 1
ATOM 714 C C . ARG A 1 97 ? 8.303 -5.299 -14.857 1.00 90.25 97 ARG A C 1
ATOM 716 O O . ARG A 1 97 ? 9.326 -4.628 -14.844 1.00 90.25 97 ARG A O 1
ATOM 723 N N . GLN A 1 98 ? 7.396 -5.207 -15.823 1.00 91.44 98 GLN A N 1
ATOM 724 C CA . GLN A 1 98 ? 7.501 -4.212 -16.882 1.00 91.44 98 GLN A CA 1
ATOM 725 C C . GLN A 1 98 ? 6.838 -2.900 -16.470 1.00 91.44 98 GLN A C 1
ATOM 727 O O . GLN A 1 98 ? 5.661 -2.886 -16.082 1.00 91.44 98 GLN A O 1
ATOM 732 N N . VAL A 1 99 ? 7.571 -1.803 -16.610 1.00 87.69 99 VAL A N 1
ATOM 733 C CA . VAL A 1 99 ? 7.097 -0.441 -16.357 1.00 87.69 99 VAL A CA 1
ATOM 734 C C . VAL A 1 99 ? 7.207 0.400 -17.631 1.00 87.69 99 VAL A C 1
ATOM 736 O O . VAL A 1 99 ? 8.112 0.166 -18.435 1.00 87.69 99 VAL A O 1
ATOM 739 N N . PRO A 1 100 ? 6.275 1.340 -17.871 1.00 86.88 100 PRO A N 1
ATOM 740 C CA . PRO A 1 100 ? 6.428 2.299 -18.956 1.00 86.88 100 PRO A CA 1
ATOM 741 C C . PRO A 1 100 ? 7.578 3.263 -18.633 1.00 86.88 100 PRO A C 1
ATOM 743 O O . PRO A 1 100 ? 7.611 3.840 -17.547 1.00 86.88 100 PRO A O 1
ATOM 746 N N . CYS A 1 101 ? 8.493 3.449 -19.578 1.00 84.81 101 CYS A N 1
ATOM 747 C CA . CYS A 1 101 ? 9.512 4.494 -19.567 1.00 84.81 101 CYS A CA 1
ATOM 748 C C . CYS A 1 101 ? 9.568 5.187 -20.940 1.00 84.81 101 CYS A C 1
ATOM 750 O O . CYS A 1 101 ? 8.836 4.821 -21.864 1.00 84.81 101 CYS A O 1
ATOM 752 N N . ALA A 1 102 ? 10.439 6.190 -21.089 1.00 84.19 102 ALA A N 1
ATOM 753 C CA . ALA A 1 102 ? 10.604 6.921 -22.349 1.00 84.19 102 ALA A CA 1
ATOM 754 C C . ALA A 1 102 ? 10.996 6.010 -23.532 1.00 84.19 102 ALA A C 1
ATOM 756 O O . ALA A 1 102 ? 10.596 6.260 -24.664 1.00 84.19 102 ALA A O 1
ATOM 757 N N . ALA A 1 103 ? 11.713 4.913 -23.263 1.00 84.88 103 ALA A N 1
ATOM 758 C CA . ALA A 1 103 ? 12.118 3.906 -24.246 1.00 84.88 103 ALA A CA 1
ATOM 759 C C . ALA A 1 103 ? 11.091 2.760 -24.416 1.00 84.88 103 ALA A C 1
ATOM 761 O O . ALA A 1 103 ? 11.435 1.663 -24.862 1.00 84.88 103 ALA A O 1
ATOM 762 N N . GLY A 1 104 ? 9.833 2.978 -24.021 1.00 90.31 104 GLY A N 1
ATOM 763 C CA . GLY A 1 104 ? 8.768 1.976 -24.071 1.00 90.31 104 GLY A CA 1
ATOM 764 C C . GLY A 1 104 ? 8.641 1.162 -22.782 1.00 90.31 104 GLY A C 1
ATOM 765 O O . GLY A 1 104 ? 9.002 1.607 -21.697 1.00 90.31 104 GLY A O 1
ATOM 766 N N . ARG A 1 105 ? 8.057 -0.038 -22.864 1.00 92.00 105 ARG A N 1
ATOM 767 C CA . ARG A 1 105 ? 7.906 -0.916 -21.692 1.00 92.00 105 ARG A CA 1
ATOM 768 C C . ARG A 1 105 ? 9.205 -1.669 -21.440 1.00 92.00 105 ARG A C 1
ATOM 770 O O . ARG A 1 105 ? 9.629 -2.438 -22.295 1.00 92.00 105 ARG A O 1
ATOM 777 N N . GLN A 1 106 ? 9.790 -1.496 -20.260 1.00 92.44 106 GLN A N 1
ATOM 778 C CA . GLN A 1 106 ? 11.066 -2.115 -19.893 1.00 92.44 106 GLN A CA 1
ATOM 779 C C . GLN A 1 106 ? 10.959 -2.845 -18.557 1.00 92.44 106 GLN A C 1
ATOM 781 O O . GLN A 1 106 ? 10.155 -2.469 -17.699 1.00 92.44 106 GLN A O 1
ATOM 786 N N . ARG A 1 107 ? 11.755 -3.905 -18.382 1.00 93.31 107 ARG A N 1
ATOM 787 C CA . ARG A 1 107 ? 11.859 -4.600 -17.094 1.00 93.31 107 ARG A CA 1
ATOM 788 C C . ARG A 1 107 ? 12.606 -3.736 -16.082 1.00 93.31 107 ARG A C 1
ATOM 790 O O . ARG A 1 107 ? 13.582 -3.075 -16.431 1.00 93.31 107 ARG A O 1
ATOM 797 N N . VAL A 1 108 ? 12.160 -3.771 -14.831 1.00 90.56 108 VAL A N 1
ATOM 798 C CA . VAL A 1 108 ? 12.755 -2.979 -13.744 1.00 90.56 108 VAL A CA 1
ATOM 799 C C . VAL A 1 108 ? 14.228 -3.324 -13.526 1.00 90.56 108 VAL A C 1
ATOM 801 O O . VAL A 1 108 ? 15.031 -2.415 -13.344 1.00 90.56 108 VAL A O 1
ATOM 804 N N . ASP A 1 109 ? 14.606 -4.600 -13.582 1.00 91.75 109 ASP A N 1
ATOM 805 C CA . ASP A 1 109 ? 16.003 -5.012 -13.414 1.00 91.75 109 ASP A CA 1
ATOM 806 C C . ASP A 1 109 ? 16.929 -4.514 -14.526 1.00 91.75 109 ASP A C 1
ATOM 808 O O . ASP A 1 109 ? 18.047 -4.088 -14.245 1.00 91.75 109 ASP A O 1
ATOM 812 N N . TRP A 1 110 ? 16.458 -4.498 -15.772 1.00 92.75 110 TRP A N 1
ATOM 813 C CA . TRP A 1 110 ? 17.211 -3.930 -16.891 1.00 92.75 110 TRP A CA 1
ATOM 814 C C . TRP A 1 110 ? 17.390 -2.423 -16.747 1.00 92.75 110 TRP A C 1
ATOM 816 O O . TRP A 1 110 ? 18.491 -1.918 -16.952 1.00 92.75 110 TRP A O 1
ATOM 826 N N . LEU A 1 111 ? 16.333 -1.712 -16.343 1.00 88.50 111 LEU A N 1
ATOM 827 C CA . LEU A 1 111 ? 16.420 -0.279 -16.063 1.00 88.50 111 LEU A CA 1
ATOM 828 C C . LEU A 1 111 ? 17.417 0.002 -14.935 1.00 88.50 111 LEU A C 1
ATOM 830 O O . LEU A 1 111 ? 18.271 0.869 -15.081 1.00 88.50 111 LEU A O 1
ATOM 834 N N . ALA A 1 112 ? 17.351 -0.757 -13.839 1.00 87.56 112 ALA A N 1
ATOM 835 C CA . ALA A 1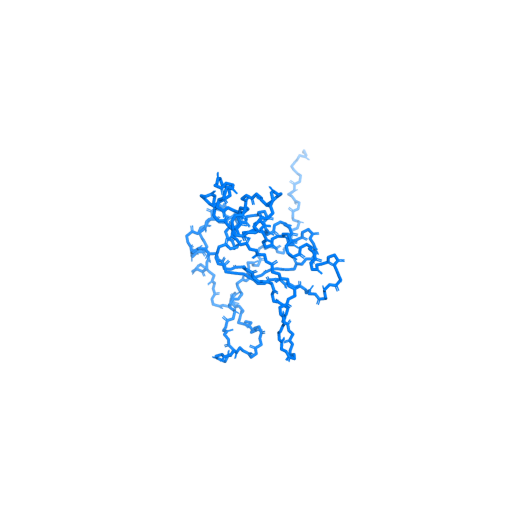 112 ? 18.270 -0.614 -12.716 1.00 87.56 112 ALA A CA 1
ATOM 836 C C . ALA A 1 112 ? 19.730 -0.878 -13.128 1.00 87.56 112 ALA A C 1
ATOM 838 O O . ALA A 1 112 ? 20.615 -0.102 -12.776 1.00 87.56 112 ALA A O 1
ATOM 839 N N . ALA A 1 113 ? 19.983 -1.935 -13.904 1.00 88.56 113 ALA A N 1
ATOM 840 C CA . ALA A 1 113 ? 21.326 -2.277 -14.372 1.00 88.56 113 ALA A CA 1
ATOM 841 C C . ALA A 1 113 ? 21.903 -1.252 -15.367 1.00 88.56 113 ALA A C 1
ATOM 843 O O . ALA A 1 113 ? 23.119 -1.105 -15.453 1.00 88.56 113 ALA A O 1
ATOM 844 N N . ALA A 1 114 ? 21.046 -0.547 -16.111 1.00 88.00 114 ALA A N 1
ATOM 845 C CA . ALA A 1 114 ? 21.458 0.466 -17.079 1.00 88.00 114 ALA A CA 1
ATOM 846 C C . ALA A 1 114 ? 21.802 1.825 -16.442 1.00 88.00 114 ALA A C 1
ATOM 848 O O . ALA A 1 114 ? 22.436 2.659 -17.092 1.00 88.00 114 ALA A O 1
ATOM 849 N N . LEU A 1 115 ? 21.387 2.076 -15.195 1.00 86.81 115 LEU A N 1
ATOM 850 C CA . LEU A 1 115 ? 21.670 3.338 -14.514 1.00 86.81 115 LEU A CA 1
ATOM 851 C C . LEU A 1 115 ? 23.143 3.409 -14.078 1.00 86.81 115 LEU A C 1
ATOM 853 O O . LEU A 1 115 ? 23.633 2.484 -13.422 1.00 86.81 115 LEU A O 1
ATOM 857 N N . PRO A 1 116 ? 23.852 4.517 -14.368 1.00 86.19 116 PRO A N 1
ATOM 858 C CA . PRO A 1 116 ? 25.226 4.682 -13.920 1.00 86.19 116 PRO A CA 1
ATOM 859 C C . PRO A 1 116 ? 25.282 4.774 -12.383 1.00 86.19 116 PRO A C 1
ATOM 861 O O . PRO A 1 116 ? 24.322 5.244 -11.764 1.00 86.19 116 PRO A O 1
ATOM 864 N N . PRO A 1 117 ? 26.402 4.395 -11.734 1.00 82.81 117 PRO A N 1
ATOM 865 C CA . PRO A 1 117 ? 26.528 4.419 -10.273 1.00 82.81 117 PRO A CA 1
ATOM 866 C C . PRO A 1 117 ? 26.148 5.759 -9.625 1.00 82.81 117 PRO A C 1
ATOM 868 O O . PRO A 1 117 ? 25.617 5.784 -8.522 1.00 82.81 117 PRO A O 1
ATOM 871 N N . GLN A 1 118 ? 26.372 6.874 -10.323 1.00 84.81 118 GLN A N 1
ATOM 872 C CA . GLN A 1 118 ? 26.077 8.228 -9.847 1.00 84.81 118 GLN A CA 1
ATOM 873 C C . GLN A 1 118 ? 24.576 8.569 -9.856 1.00 84.81 118 GLN A C 1
ATOM 875 O O . GLN A 1 118 ? 24.162 9.495 -9.163 1.00 84.81 118 GLN A O 1
ATOM 880 N N . ALA A 1 119 ? 23.753 7.841 -10.622 1.00 85.69 119 ALA A N 1
ATOM 881 C CA . ALA A 1 119 ? 22.296 8.009 -10.624 1.00 85.69 119 ALA A CA 1
ATOM 882 C C . ALA A 1 119 ? 21.631 7.376 -9.388 1.00 85.69 119 ALA A C 1
ATOM 884 O O . ALA A 1 119 ? 20.476 7.675 -9.074 1.00 85.69 119 ALA A O 1
ATOM 885 N N . TRP A 1 120 ? 22.362 6.516 -8.674 1.00 81.56 120 TRP A N 1
ATOM 886 C CA . TRP A 1 120 ? 21.900 5.883 -7.452 1.00 81.56 120 TRP A CA 1
ATOM 887 C C . TRP A 1 120 ? 22.123 6.786 -6.245 1.00 81.56 120 TRP A C 1
ATOM 889 O O . TRP A 1 120 ? 23.244 7.167 -5.914 1.00 81.56 120 TRP A O 1
ATOM 899 N N . GLN A 1 121 ? 21.040 7.086 -5.535 1.00 79.38 121 GLN A N 1
ATOM 900 C CA . GLN A 1 121 ? 21.099 7.789 -4.264 1.00 79.38 121 GLN A CA 1
ATOM 901 C C . GLN A 1 121 ? 20.830 6.817 -3.130 1.00 79.38 121 GLN A C 1
ATOM 903 O O . GLN A 1 121 ? 19.756 6.223 -3.034 1.00 79.38 121 GLN A O 1
ATOM 908 N N . HIS A 1 122 ? 21.792 6.699 -2.225 1.00 74.06 122 HIS A N 1
ATOM 909 C CA . HIS A 1 122 ? 21.583 5.988 -0.980 1.00 74.06 122 HIS A CA 1
ATOM 910 C C . HIS A 1 122 ? 20.791 6.891 -0.023 1.00 74.06 122 HIS A C 1
ATOM 912 O O . HIS A 1 122 ? 21.249 7.955 0.401 1.00 74.06 122 HIS A O 1
ATOM 918 N N . ARG A 1 123 ? 19.567 6.478 0.293 1.00 70.69 123 ARG A N 1
ATOM 919 C CA . ARG A 1 123 ? 18.685 7.102 1.276 1.00 70.69 123 ARG A CA 1
ATOM 920 C C . ARG A 1 123 ? 18.442 6.119 2.415 1.00 70.69 123 ARG A C 1
ATOM 922 O O . ARG A 1 123 ? 18.358 4.918 2.205 1.00 70.69 123 ARG A O 1
ATOM 929 N N . SER A 1 124 ? 18.341 6.624 3.636 1.00 66.19 124 SER A N 1
ATOM 930 C CA . SER A 1 124 ? 17.965 5.820 4.798 1.00 66.19 124 SER A CA 1
ATOM 931 C C . SER A 1 124 ? 16.580 6.245 5.263 1.00 66.19 124 SER A C 1
ATOM 933 O O . SER A 1 124 ? 16.294 7.440 5.343 1.00 66.19 124 SER A O 1
ATOM 935 N N . ALA A 1 125 ? 15.730 5.271 5.588 1.00 61.22 125 ALA A N 1
ATOM 936 C CA . ALA A 1 125 ? 14.435 5.512 6.225 1.00 61.22 125 ALA A CA 1
ATOM 937 C C . ALA A 1 125 ? 14.554 5.729 7.753 1.00 61.22 125 ALA A C 1
ATOM 939 O O . ALA A 1 125 ? 13.541 5.803 8.444 1.00 61.22 125 ALA A O 1
ATOM 940 N N . GLY A 1 126 ? 15.781 5.835 8.283 1.00 63.28 126 GLY A N 1
ATOM 941 C CA . GLY A 1 126 ? 16.086 5.964 9.710 1.00 63.28 126 GLY A CA 1
ATOM 942 C C . GLY A 1 126 ? 16.806 4.735 10.273 1.00 63.28 126 GLY A C 1
ATOM 943 O O . GLY A 1 126 ? 17.151 3.802 9.546 1.00 63.28 126 GLY A O 1
ATOM 944 N N . ALA A 1 127 ? 17.056 4.738 11.584 1.00 59.84 127 ALA A N 1
ATOM 945 C CA . ALA A 1 127 ? 17.611 3.580 12.279 1.00 59.84 127 ALA A CA 1
ATOM 946 C C . ALA A 1 127 ? 16.562 2.454 12.308 1.00 59.84 127 ALA A C 1
ATOM 948 O O . ALA A 1 127 ? 15.557 2.546 13.010 1.00 59.84 127 ALA A O 1
ATOM 949 N N . GLY A 1 128 ? 16.770 1.410 11.504 1.00 57.66 128 GLY A N 1
ATOM 950 C CA . GLY A 1 128 ? 15.943 0.209 11.534 1.00 57.66 128 GLY A CA 1
ATOM 951 C C . GLY A 1 128 ? 16.321 -0.714 12.693 1.00 57.66 128 GLY A C 1
ATOM 952 O O . GLY A 1 128 ? 17.407 -0.612 13.262 1.00 57.66 128 GLY A O 1
ATOM 953 N N . ALA A 1 129 ? 15.462 -1.694 12.988 1.00 54.38 129 ALA A N 1
ATOM 954 C CA . ALA A 1 129 ? 15.708 -2.716 14.013 1.00 54.38 129 ALA A CA 1
ATOM 955 C C . ALA A 1 129 ? 16.964 -3.586 13.756 1.00 54.38 129 ALA A C 1
ATOM 957 O O . ALA A 1 129 ? 17.376 -4.340 14.631 1.00 54.38 129 ALA A O 1
ATOM 958 N N . LYS A 1 130 ? 17.570 -3.496 12.561 1.00 49.09 130 LYS A N 1
ATOM 959 C CA . LYS A 1 130 ? 18.795 -4.209 12.159 1.00 49.09 130 LYS A CA 1
ATOM 960 C C . LYS A 1 130 ? 19.903 -3.261 11.659 1.00 49.09 130 LYS A C 1
ATOM 962 O O . LYS A 1 130 ? 20.710 -3.651 10.823 1.00 49.09 130 LYS A O 1
ATOM 967 N N . GLY A 1 131 ? 19.925 -2.012 12.133 1.00 48.78 131 GLY A N 1
ATOM 968 C CA . GLY A 1 131 ? 20.750 -0.939 11.557 1.00 48.78 131 GLY A CA 1
ATOM 969 C C . GLY A 1 131 ? 20.042 -0.246 10.384 1.00 48.78 131 GLY A C 1
ATOM 970 O O . GLY A 1 131 ? 18.913 -0.618 10.063 1.00 48.78 131 GLY A O 1
ATOM 971 N N . PRO A 1 132 ? 20.630 0.796 9.770 1.00 44.50 132 PRO A N 1
ATOM 972 C CA . PRO A 1 132 ? 19.999 1.509 8.660 1.00 44.50 132 PRO A CA 1
ATOM 973 C C . PRO A 1 132 ? 19.999 0.626 7.399 1.00 44.50 132 PRO A C 1
ATOM 975 O O . PRO A 1 132 ? 21.072 0.384 6.843 1.00 44.50 132 PRO A O 1
ATOM 978 N N . PRO A 1 133 ? 18.842 0.127 6.916 1.00 50.19 133 PRO A N 1
ATOM 979 C CA . PRO A 1 133 ? 18.820 -0.579 5.648 1.00 50.19 133 PRO A CA 1
ATOM 980 C C . PRO A 1 133 ? 18.964 0.457 4.521 1.00 50.19 133 PRO A C 1
ATOM 982 O O . PRO A 1 133 ? 18.228 1.452 4.519 1.00 50.19 133 PRO A O 1
ATOM 985 N N . PRO A 1 134 ? 19.892 0.269 3.570 1.00 50.50 134 PRO A N 1
ATOM 986 C CA . PRO 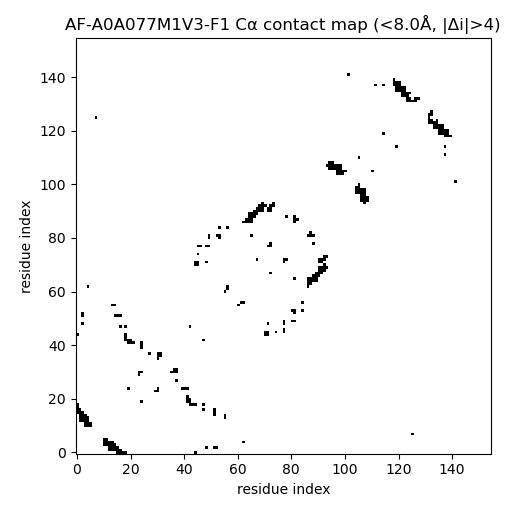A 1 134 ? 20.011 1.162 2.430 1.00 50.50 134 PRO A CA 1
ATOM 987 C C . PRO A 1 134 ? 18.731 1.118 1.590 1.00 50.50 134 PRO A C 1
ATOM 989 O O . PRO A 1 134 ? 18.393 0.078 1.028 1.00 50.50 134 PRO A O 1
ATOM 992 N N . LEU A 1 135 ? 18.027 2.243 1.459 1.00 54.59 135 LEU A N 1
ATOM 993 C CA . LEU A 1 135 ? 17.098 2.455 0.354 1.00 54.59 135 LEU A CA 1
ATOM 994 C C . LEU A 1 135 ? 17.896 3.072 -0.798 1.00 54.59 135 LEU A C 1
ATOM 996 O O . LEU A 1 135 ? 18.314 4.226 -0.734 1.00 54.59 135 LEU A O 1
ATOM 1000 N N . LEU A 1 136 ? 18.122 2.306 -1.859 1.00 52.69 136 LEU A N 1
ATOM 1001 C CA . LEU A 1 136 ? 18.697 2.817 -3.101 1.00 52.69 136 LEU A CA 1
ATOM 1002 C C . LEU A 1 136 ? 17.570 3.390 -3.965 1.00 52.69 136 LEU A C 1
ATOM 1004 O O . LEU A 1 136 ? 16.714 2.657 -4.456 1.00 52.69 136 LEU A O 1
ATOM 1008 N N . LEU A 1 137 ? 17.560 4.713 -4.119 1.00 56.09 137 LEU A N 1
ATOM 1009 C CA . LEU A 1 137 ? 16.648 5.431 -5.002 1.00 56.09 137 LEU A CA 1
ATOM 1010 C C . LEU A 1 137 ? 17.391 5.759 -6.301 1.00 56.09 137 LEU A C 1
ATOM 1012 O O . LEU A 1 137 ? 18.315 6.571 -6.294 1.00 56.09 137 LEU A O 1
ATOM 1016 N N . GLY A 1 138 ? 16.996 5.133 -7.407 1.00 51.31 138 GLY A N 1
ATOM 1017 C CA . GLY A 1 138 ? 17.407 5.557 -8.745 1.00 51.31 138 GLY A CA 1
ATOM 1018 C C . GLY A 1 138 ? 16.436 6.619 -9.252 1.00 51.31 138 GLY A C 1
ATOM 1019 O O . GLY A 1 138 ? 15.243 6.341 -9.382 1.00 51.31 138 GLY A O 1
ATOM 1020 N N . LEU A 1 139 ? 16.918 7.836 -9.502 1.00 50.91 139 LEU A N 1
ATOM 1021 C CA . LEU A 1 139 ? 16.142 8.856 -10.209 1.00 50.91 139 LEU A CA 1
ATOM 1022 C C . LEU A 1 139 ? 16.468 8.743 -11.699 1.00 50.91 139 LEU A C 1
ATOM 1024 O O . LEU A 1 139 ? 17.635 8.836 -12.068 1.00 50.91 139 LEU A O 1
ATOM 1028 N N . ASP A 1 140 ? 15.454 8.560 -12.545 1.00 41.91 140 ASP A N 1
ATOM 1029 C CA . ASP A 1 140 ? 15.611 8.771 -13.984 1.00 41.91 140 ASP A CA 1
ATOM 1030 C C . ASP A 1 140 ? 15.632 10.292 -14.240 1.00 41.91 140 ASP A C 1
ATOM 1032 O O . ASP A 1 140 ? 14.608 10.956 -14.028 1.00 41.91 140 ASP A O 1
ATOM 1036 N N . PRO A 1 141 ? 16.769 10.882 -14.655 1.00 40.59 141 PRO A N 1
ATOM 1037 C CA . PRO A 1 141 ? 16.862 12.318 -14.898 1.00 40.59 141 PRO A CA 1
ATOM 1038 C C . PRO A 1 141 ? 15.951 12.795 -16.043 1.00 40.59 141 PRO A C 1
ATOM 1040 O O . PRO A 1 141 ? 15.681 13.992 -16.130 1.00 40.59 141 PRO A O 1
ATOM 1043 N N . ALA A 1 142 ? 15.423 11.899 -16.888 1.00 43.72 142 ALA A N 1
ATOM 1044 C CA . ALA A 1 142 ? 14.547 12.266 -18.003 1.00 43.72 142 ALA A CA 1
ATOM 1045 C C . ALA A 1 142 ? 13.088 12.580 -17.594 1.00 43.72 142 ALA A C 1
ATOM 1047 O O . ALA A 1 142 ? 12.289 12.991 -18.435 1.00 43.72 142 ALA A O 1
ATOM 1048 N N . GLY A 1 143 ? 12.721 12.412 -16.317 1.00 39.28 143 GLY A N 1
ATOM 1049 C CA . GLY A 1 143 ? 11.374 12.705 -15.806 1.00 39.28 143 GLY A CA 1
ATOM 1050 C C . GLY A 1 143 ? 11.127 14.163 -15.391 1.00 39.28 143 GLY A C 1
ATOM 1051 O O . GLY A 1 143 ? 9.984 14.530 -15.111 1.00 39.28 143 GLY A O 1
ATOM 1052 N N . ALA A 1 144 ? 12.165 15.004 -15.343 1.00 39.00 144 ALA A N 1
ATOM 1053 C CA . ALA A 1 144 ? 12.016 16.436 -15.094 1.00 39.00 144 ALA A CA 1
ATOM 1054 C C . ALA A 1 144 ? 11.709 17.134 -16.425 1.00 39.00 144 ALA A C 1
ATOM 1056 O O . ALA A 1 144 ? 12.598 17.352 -17.243 1.00 39.00 144 ALA A O 1
ATOM 1057 N N . GLY A 1 145 ? 10.428 17.421 -16.662 1.00 40.38 145 GLY A N 1
ATOM 1058 C CA . GLY A 1 145 ? 9.930 17.959 -17.923 1.00 40.38 145 GLY A CA 1
ATOM 1059 C C . GLY A 1 145 ? 10.763 19.115 -18.478 1.00 40.38 145 GLY A C 1
ATOM 1060 O O . GLY A 1 145 ? 10.782 20.211 -17.925 1.00 40.38 145 GLY A O 1
ATOM 1061 N N . THR A 1 146 ? 11.367 18.894 -19.642 1.00 32.91 146 THR A N 1
ATOM 1062 C CA . THR A 1 146 ? 11.669 19.963 -20.588 1.00 32.91 146 THR A CA 1
ATOM 1063 C C . THR A 1 146 ? 10.634 19.888 -21.702 1.00 32.91 146 THR A C 1
ATOM 1065 O O . THR A 1 146 ? 10.658 19.031 -22.579 1.00 32.91 146 THR A O 1
ATOM 1068 N N . SER A 1 147 ? 9.660 20.795 -21.631 1.00 38.78 147 SER A N 1
ATOM 1069 C CA . SER A 1 147 ? 8.772 21.112 -22.745 1.00 38.78 147 SER A CA 1
ATOM 1070 C C . SER A 1 147 ? 9.606 21.740 -23.864 1.00 38.78 147 SER A C 1
ATOM 1072 O O . SER A 1 147 ? 9.719 22.963 -23.949 1.00 38.78 147 SER A O 1
ATOM 1074 N N . THR A 1 148 ? 10.188 20.928 -24.740 1.00 35.19 148 THR A N 1
ATOM 1075 C CA . THR A 1 148 ? 10.694 21.395 -26.032 1.00 35.19 148 THR A CA 1
ATOM 1076 C C . THR A 1 148 ? 9.605 21.188 -27.078 1.00 35.19 148 THR A C 1
ATOM 1078 O O . THR A 1 148 ? 9.357 20.101 -27.591 1.00 35.19 148 THR A O 1
ATOM 1081 N N . ARG A 1 149 ? 8.890 22.279 -27.363 1.00 31.80 149 ARG A N 1
ATOM 1082 C CA . ARG A 1 149 ? 7.953 22.378 -28.484 1.00 31.80 149 ARG A CA 1
ATOM 1083 C C . ARG A 1 149 ? 8.739 22.136 -29.785 1.00 31.80 149 ARG A C 1
ATOM 1085 O O . ARG A 1 149 ? 9.761 22.797 -29.969 1.00 31.80 149 ARG A O 1
ATOM 1092 N N . PRO A 1 150 ? 8.303 21.245 -30.692 1.00 32.53 150 PRO A N 1
ATOM 1093 C CA . PRO A 1 150 ? 8.997 21.066 -31.961 1.00 32.53 150 PRO A CA 1
ATOM 1094 C C . PRO A 1 150 ? 8.840 22.328 -32.830 1.00 32.53 150 PRO A C 1
ATOM 1096 O O . PRO A 1 150 ? 7.806 23.005 -32.739 1.00 32.53 150 PRO A O 1
ATOM 1099 N N . PRO A 1 151 ? 9.840 22.673 -33.664 1.00 35.56 151 PRO A N 1
ATOM 1100 C CA . PRO A 1 151 ? 9.742 23.816 -34.560 1.00 35.56 151 PRO A CA 1
ATOM 1101 C C . PRO A 1 151 ? 8.608 23.585 -35.565 1.00 35.56 151 PRO A C 1
ATOM 1103 O O . PRO A 1 151 ? 8.475 22.508 -36.148 1.00 35.56 151 PRO A O 1
ATOM 1106 N N . ARG A 1 152 ? 7.766 24.608 -35.752 1.00 38.00 152 ARG A N 1
ATOM 1107 C CA . ARG A 1 152 ? 6.753 24.627 -36.811 1.00 38.00 152 ARG A CA 1
ATOM 1108 C C . ARG A 1 152 ? 7.462 24.582 -38.164 1.00 38.00 152 ARG A C 1
ATOM 1110 O O . ARG A 1 152 ? 8.224 25.488 -38.481 1.00 38.00 152 ARG A O 1
ATOM 1117 N N . ALA A 1 153 ? 7.165 23.557 -38.953 1.00 39.41 153 ALA A N 1
ATOM 1118 C CA . ALA A 1 153 ? 7.451 23.538 -40.379 1.00 39.41 153 ALA A CA 1
ATOM 1119 C C . ALA A 1 153 ? 6.344 24.289 -41.147 1.00 39.41 153 ALA A C 1
ATOM 1121 O O . ALA A 1 153 ? 5.158 24.082 -40.879 1.00 39.41 153 ALA A O 1
ATOM 1122 N N . GLY A 1 154 ? 6.746 25.124 -42.108 1.00 38.62 154 GLY A N 1
ATOM 1123 C CA . GLY A 1 154 ? 5.891 25.776 -43.113 1.00 38.62 154 GLY A CA 1
ATOM 1124 C C . GLY A 1 154 ? 5.920 27.306 -43.008 1.00 38.62 154 GLY A C 1
ATOM 1125 O O . GLY A 1 154 ? 5.667 27.839 -41.931 1.00 38.62 154 GLY A O 1
ATOM 1126 N N . ARG A 1 155 ? 6.196 28.069 -44.069 1.00 38.31 155 ARG A N 1
ATOM 1127 C CA . ARG A 1 155 ? 6.088 27.816 -45.517 1.00 38.31 155 ARG A CA 1
ATOM 1128 C C . ARG A 1 155 ? 7.248 28.446 -46.274 1.00 38.31 155 ARG A C 1
ATOM 1130 O O . ARG A 1 155 ? 7.764 29.463 -45.768 1.00 38.31 155 ARG A O 1
#

Secondary structure (DSSP, 8-state):
-EEEEEETTEEEEEEE-----HHHHT-HHHHHHTT--TT-----HHHHHHHHHHHHHHTT---SEEEE-HHHHT-HHHHHHHHHTT-EEEE---TT-EEEETTEEEEHHHHHHHS-GGGEEEEE-S--BTB--EEEEE--GGGS----PPPPP--